Protein AF-A0A5X8Y0N7-F1 (afdb_monomer_lite)

Foldseek 3Di:
DVLVLVVQAVVQADKDALVRCCVVVVHDSVVSVVVQVVCVVVVQWDWDADPVRGIIIHHGDD

pLDDT: mean 81.01, std 9.29, range [54.44, 93.0]

Secondary structure (DSSP, 8-state):
-HHHHHHHHHSTT--EEHHHHHHHH---HHHHHHHHHHHHHTTSEEEEE-TTS-EEEEEE--

InterPro domains:
  IPR006793 FaeA-like protein [PF04703] (19-57)
  IPR036388 Winged helix-like DNA-binding domain superfamily [G3DSA:1.10.10.10] (1-60)
  IPR036390 Winged helix DNA-binding domain superfamily [SSF46785] (4-59)

Sequence (62 aa):
MQVICRLLNENPTQIFAVKDISEITGMSVYKVRHALFMLEKHQRIKKYEDKKGARKYLRFSV

Radius of gyration: 10.56 Å; chains: 1; bounding box: 26×20×28 Å

Structure (mmCIF, N/CA/C/O backbone):
data_AF-A0A5X8Y0N7-F1
#
_entry.id   AF-A0A5X8Y0N7-F1
#
loop_
_atom_site.group_PDB
_atom_site.id
_atom_site.type_symbol
_atom_site.label_atom_id
_atom_site.label_alt_id
_atom_site.label_comp_id
_atom_site.label_asym_id
_atom_site.label_entity_id
_atom_site.label_seq_id
_atom_site.pdbx_PDB_ins_code
_atom_site.Cartn_x
_atom_site.Cartn_y
_atom_site.Cartn_z
_atom_site.occupancy
_atom_site.B_iso_or_equiv
_atom_site.auth_seq_id
_atom_site.auth_comp_id
_atom_site.auth_asym_id
_atom_site.auth_atom_id
_atom_site.pdbx_PDB_model_num
ATOM 1 N N . MET A 1 1 ? -0.467 7.266 -10.185 1.00 61.72 1 MET A N 1
ATOM 2 C CA . MET A 1 1 ? -1.726 7.196 -9.407 1.00 61.72 1 MET A CA 1
ATOM 3 C C . MET A 1 1 ? -2.556 5.974 -9.798 1.00 61.72 1 MET A C 1
ATOM 5 O O . MET A 1 1 ? -2.756 5.127 -8.944 1.00 61.72 1 MET A O 1
ATOM 9 N N . GLN A 1 2 ? -2.969 5.827 -11.069 1.00 75.50 2 GLN A N 1
ATOM 10 C CA . GLN A 1 2 ? -3.829 4.716 -11.525 1.00 75.50 2 GLN A CA 1
ATOM 11 C C . GLN A 1 2 ? -3.267 3.314 -11.232 1.00 75.50 2 GLN A C 1
ATOM 13 O O . GLN A 1 2 ? -4.026 2.453 -10.809 1.00 75.50 2 GLN A O 1
ATOM 18 N N . VAL A 1 3 ? -1.953 3.102 -11.382 1.00 84.44 3 VAL A N 1
ATOM 19 C CA . VAL A 1 3 ? -1.308 1.797 -11.123 1.00 84.44 3 VAL A CA 1
ATOM 20 C C . VAL A 1 3 ? -1.413 1.386 -9.650 1.00 84.44 3 VAL A C 1
ATOM 22 O O . VAL A 1 3 ? -1.835 0.277 -9.356 1.00 84.44 3 VAL A O 1
ATOM 25 N N . ILE A 1 4 ? -1.113 2.298 -8.717 1.00 84.06 4 ILE A N 1
ATOM 26 C CA . ILE A 1 4 ? -1.234 2.036 -7.270 1.00 84.06 4 ILE A CA 1
ATOM 27 C C . ILE A 1 4 ? -2.702 1.811 -6.894 1.00 84.06 4 ILE A C 1
ATOM 29 O O . ILE A 1 4 ? -3.007 0.914 -6.115 1.00 84.06 4 ILE A O 1
ATOM 33 N N . CYS A 1 5 ? -3.627 2.574 -7.487 1.00 82.06 5 CYS A N 1
ATOM 34 C CA . CYS A 1 5 ? -5.052 2.344 -7.270 1.00 82.06 5 CYS A CA 1
ATOM 35 C C . CYS A 1 5 ? -5.511 0.977 -7.792 1.00 82.06 5 CYS A C 1
ATOM 37 O O . CYS A 1 5 ? -6.303 0.311 -7.139 1.00 82.06 5 CYS A O 1
ATOM 39 N N . ARG A 1 6 ? -5.022 0.541 -8.955 1.00 86.00 6 ARG A N 1
ATOM 40 C CA . ARG A 1 6 ? -5.345 -0.782 -9.498 1.00 86.00 6 ARG A CA 1
ATOM 41 C C . ARG A 1 6 ? -4.799 -1.887 -8.591 1.00 86.00 6 ARG A C 1
ATOM 43 O O . ARG A 1 6 ? -5.572 -2.739 -8.174 1.00 86.00 6 ARG A O 1
ATOM 50 N N . LEU A 1 7 ? -3.531 -1.784 -8.186 1.00 85.31 7 LEU A N 1
ATOM 51 C CA . LEU A 1 7 ? -2.874 -2.735 -7.283 1.00 85.31 7 LEU A CA 1
ATOM 52 C C . LEU A 1 7 ? -3.647 -2.923 -5.968 1.00 85.31 7 LEU A C 1
ATOM 54 O O . LEU A 1 7 ? -3.907 -4.051 -5.557 1.00 85.31 7 LEU A O 1
ATOM 58 N N . LEU A 1 8 ? -4.037 -1.820 -5.324 1.00 82.25 8 LEU A N 1
ATOM 59 C CA . LEU A 1 8 ? -4.766 -1.848 -4.053 1.00 82.25 8 LEU A CA 1
ATOM 60 C C . LEU A 1 8 ? -6.242 -2.267 -4.211 1.00 82.25 8 LEU A C 1
ATOM 62 O O . LEU A 1 8 ? -6.832 -2.769 -3.256 1.00 82.25 8 LEU A O 1
ATOM 66 N N . ASN A 1 9 ? -6.849 -2.068 -5.388 1.00 82.88 9 ASN A N 1
ATOM 67 C CA . ASN A 1 9 ? -8.205 -2.544 -5.688 1.00 82.88 9 ASN A CA 1
ATOM 68 C C . ASN A 1 9 ? -8.245 -4.054 -5.948 1.00 82.88 9 ASN A C 1
ATOM 70 O O . ASN A 1 9 ? -9.168 -4.717 -5.484 1.00 82.88 9 ASN A O 1
ATOM 74 N N . GLU A 1 10 ? -7.263 -4.583 -6.681 1.00 85.00 10 GLU A N 1
ATOM 75 C CA . GLU A 1 10 ? -7.147 -6.016 -6.986 1.00 85.00 10 GLU A CA 1
ATOM 76 C C . GLU A 1 10 ? -6.768 -6.839 -5.750 1.00 85.00 10 GLU A C 1
ATOM 78 O O . GLU A 1 10 ? -7.164 -7.996 -5.640 1.00 85.00 10 GLU A O 1
ATOM 83 N N . ASN A 1 11 ? -6.067 -6.231 -4.785 1.00 82.31 11 ASN A N 1
ATOM 84 C CA . ASN A 1 11 ? -5.572 -6.910 -3.583 1.00 82.31 11 ASN A CA 1
ATOM 85 C C . ASN A 1 11 ? -6.130 -6.280 -2.304 1.00 82.31 11 ASN A C 1
ATOM 87 O O . ASN A 1 11 ? -5.396 -5.700 -1.500 1.00 82.31 11 ASN A O 1
ATOM 91 N N . PRO A 1 12 ? -7.447 -6.368 -2.095 1.00 75.75 12 PRO A N 1
ATOM 92 C CA . PRO A 1 12 ? -8.098 -5.546 -1.105 1.00 75.75 12 PRO A CA 1
ATOM 93 C C . PRO A 1 12 ? -7.787 -5.911 0.349 1.00 75.75 12 PRO A C 1
ATOM 95 O O . PRO A 1 12 ? -7.824 -5.066 1.229 1.00 75.75 12 PRO A O 1
ATOM 98 N N . THR A 1 13 ? -7.558 -7.179 0.648 1.00 75.88 13 THR A N 1
ATOM 99 C CA . THR A 1 13 ? -7.273 -7.649 2.012 1.00 75.88 13 THR A CA 1
ATOM 100 C C . THR A 1 13 ? -5.781 -7.631 2.323 1.00 75.88 13 THR A C 1
ATOM 102 O O . THR A 1 13 ? -5.388 -7.817 3.475 1.00 75.88 13 THR A O 1
ATOM 105 N N . GLN A 1 14 ? -4.948 -7.400 1.308 1.00 80.56 14 GLN A N 1
ATOM 106 C CA . GLN A 1 14 ? -3.506 -7.454 1.426 1.00 80.56 14 GLN A CA 1
ATOM 107 C C . GLN A 1 14 ? -2.953 -6.126 1.930 1.00 80.56 14 GLN A C 1
ATOM 109 O O . GLN A 1 14 ? -3.369 -5.036 1.537 1.00 80.56 14 GLN A O 1
ATOM 114 N N . ILE A 1 15 ? -1.983 -6.245 2.827 1.00 82.38 15 ILE A N 1
ATOM 115 C CA . ILE A 1 15 ? -1.268 -5.116 3.391 1.00 82.38 15 ILE A CA 1
ATOM 116 C C . ILE A 1 15 ? 0.046 -4.980 2.638 1.00 82.38 15 ILE A C 1
ATOM 118 O O . ILE A 1 15 ? 0.824 -5.931 2.595 1.00 82.38 15 ILE A O 1
ATOM 122 N N . PHE A 1 16 ? 0.313 -3.793 2.102 1.00 85.00 16 PHE A N 1
ATOM 123 C CA . PHE A 1 16 ? 1.549 -3.530 1.376 1.00 85.00 16 PHE A CA 1
ATOM 124 C C . PHE A 1 16 ? 2.437 -2.553 2.139 1.00 85.00 16 PHE A C 1
ATOM 126 O O . PHE A 1 16 ? 1.977 -1.525 2.657 1.00 85.00 16 PHE A O 1
ATOM 133 N N . ALA A 1 17 ? 3.736 -2.845 2.182 1.00 86.69 17 ALA A N 1
ATOM 134 C CA . ALA A 1 17 ? 4.726 -1.843 2.523 1.00 86.69 17 ALA A CA 1
ATOM 135 C C . ALA A 1 17 ? 5.011 -0.950 1.307 1.00 86.69 17 ALA A C 1
ATOM 137 O O . ALA A 1 17 ? 4.839 -1.326 0.149 1.00 86.69 17 ALA A O 1
ATOM 138 N N . VAL A 1 18 ? 5.511 0.258 1.572 1.00 87.62 18 VAL A N 1
ATOM 139 C CA . VAL A 1 18 ? 5.912 1.198 0.511 1.00 87.62 18 VAL A CA 1
ATOM 140 C C . VAL A 1 18 ? 6.963 0.578 -0.421 1.00 87.62 18 VAL A C 1
ATOM 142 O O . VAL A 1 18 ? 6.944 0.854 -1.618 1.00 87.62 18 VAL A O 1
ATOM 145 N N . LYS A 1 19 ? 7.874 -0.242 0.124 1.00 88.19 19 LYS A N 1
ATOM 146 C CA . LYS A 1 19 ? 8.907 -0.940 -0.656 1.00 88.19 19 LYS A CA 1
ATOM 147 C C . LYS A 1 19 ? 8.289 -1.957 -1.612 1.00 88.19 19 LYS A C 1
ATOM 149 O O . LYS A 1 19 ? 8.578 -1.890 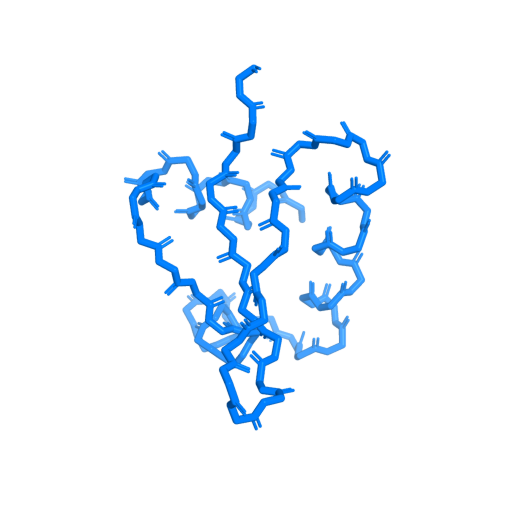-2.795 1.00 88.19 19 LYS A O 1
ATOM 154 N N . ASP A 1 20 ? 7.359 -2.774 -1.132 1.00 88.44 20 ASP A N 1
ATOM 155 C CA . ASP A 1 20 ? 6.672 -3.773 -1.956 1.00 88.44 20 ASP A CA 1
ATOM 156 C C . ASP A 1 20 ? 5.955 -3.110 -3.141 1.00 88.44 20 ASP A C 1
ATOM 158 O O . ASP A 1 20 ? 6.097 -3.530 -4.283 1.00 88.44 20 ASP A O 1
ATOM 162 N N . ILE A 1 21 ? 5.245 -2.000 -2.903 1.00 88.06 21 ILE A N 1
ATOM 163 C CA . ILE A 1 21 ? 4.589 -1.245 -3.984 1.00 88.06 21 ILE A CA 1
ATOM 164 C C . ILE A 1 21 ? 5.630 -0.663 -4.946 1.00 88.06 21 ILE A C 1
ATOM 166 O O . ILE A 1 21 ? 5.407 -0.651 -6.153 1.00 88.06 21 ILE A O 1
ATOM 170 N N . SER A 1 22 ? 6.760 -0.169 -4.435 1.00 91.06 22 SER A N 1
ATOM 171 C CA . SER A 1 22 ? 7.866 0.349 -5.251 1.00 91.06 22 SER A CA 1
ATOM 172 C C . SER A 1 22 ? 8.416 -0.724 -6.193 1.00 91.06 22 SER A C 1
ATOM 174 O O . SER A 1 22 ? 8.581 -0.448 -7.377 1.00 91.06 22 SER A O 1
ATOM 176 N N . GLU A 1 23 ? 8.617 -1.943 -5.693 1.00 92.31 23 GLU A N 1
ATOM 177 C CA . GLU A 1 23 ? 9.110 -3.085 -6.466 1.00 92.31 23 GLU A CA 1
ATOM 178 C C . GLU A 1 23 ? 8.077 -3.560 -7.492 1.00 92.31 23 GLU A C 1
ATOM 180 O O . GLU A 1 23 ? 8.391 -3.659 -8.675 1.00 92.31 23 GLU A O 1
ATOM 185 N N . ILE A 1 24 ? 6.820 -3.751 -7.076 1.00 89.75 24 ILE A N 1
ATOM 186 C CA . ILE A 1 24 ? 5.736 -4.225 -7.953 1.00 89.75 24 ILE A CA 1
ATOM 187 C C . ILE A 1 24 ? 5.448 -3.227 -9.082 1.00 89.75 24 ILE A C 1
ATOM 189 O O . ILE A 1 24 ? 5.188 -3.615 -10.218 1.00 89.75 24 ILE A O 1
ATOM 193 N N . THR A 1 25 ? 5.457 -1.928 -8.778 1.00 87.75 25 THR A N 1
ATOM 194 C CA . THR A 1 25 ? 5.094 -0.885 -9.752 1.00 87.75 25 THR A CA 1
ATOM 195 C C . THR A 1 25 ? 6.287 -0.321 -10.521 1.00 87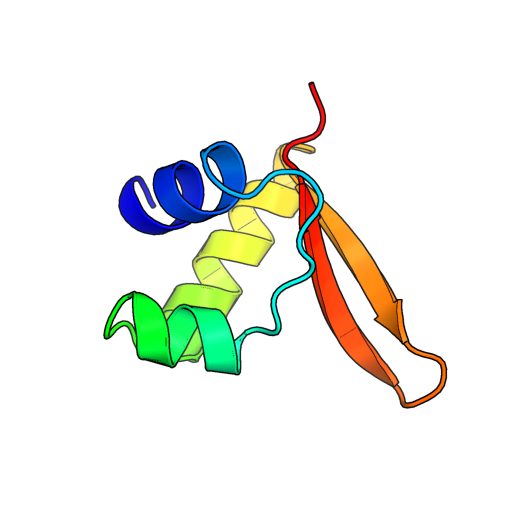.75 25 THR A C 1
ATOM 197 O O . THR A 1 25 ? 6.087 0.493 -11.423 1.00 87.75 25 THR A O 1
ATOM 200 N N . GLY A 1 26 ? 7.520 -0.678 -10.144 1.00 91.06 26 GLY A N 1
ATOM 201 C CA . GLY A 1 26 ? 8.751 -0.074 -10.667 1.00 91.06 26 GLY A CA 1
ATOM 202 C C . GLY A 1 26 ? 8.900 1.423 -10.351 1.00 91.06 26 GLY A C 1
ATOM 203 O O . GLY A 1 26 ? 9.759 2.106 -10.911 1.00 91.06 26 GLY A O 1
ATOM 204 N N . MET A 1 27 ? 8.048 1.981 -9.486 1.00 90.38 27 MET A N 1
ATOM 205 C CA . MET A 1 27 ? 8.079 3.394 -9.115 1.00 90.38 27 MET A CA 1
ATOM 206 C C . MET A 1 27 ? 9.095 3.638 -8.004 1.00 90.38 27 MET A C 1
ATOM 208 O O . MET A 1 27 ? 9.301 2.787 -7.149 1.00 90.38 27 MET A O 1
ATOM 212 N N . SER A 1 28 ? 9.664 4.845 -7.931 1.00 93.00 28 SER A N 1
ATOM 213 C CA . SER A 1 28 ? 10.514 5.205 -6.793 1.00 93.00 28 SER A CA 1
ATOM 214 C C . SER A 1 28 ? 9.714 5.275 -5.488 1.00 93.00 28 SER A C 1
ATOM 216 O O . SER A 1 28 ? 8.582 5.767 -5.454 1.00 93.00 28 SER A O 1
ATOM 218 N N . VAL A 1 29 ? 10.348 4.871 -4.384 1.00 89.50 29 VAL A N 1
ATOM 219 C CA . VAL A 1 29 ? 9.783 4.916 -3.022 1.00 89.50 29 VAL A CA 1
ATOM 220 C C . VAL A 1 29 ? 9.181 6.286 -2.690 1.00 89.50 29 VAL A C 1
ATOM 222 O O . VAL A 1 29 ? 8.123 6.371 -2.066 1.00 89.50 29 VAL A O 1
ATOM 225 N N . TYR A 1 30 ? 9.823 7.371 -3.134 1.00 91.12 30 TYR A N 1
ATOM 226 C CA . TYR A 1 30 ? 9.326 8.734 -2.938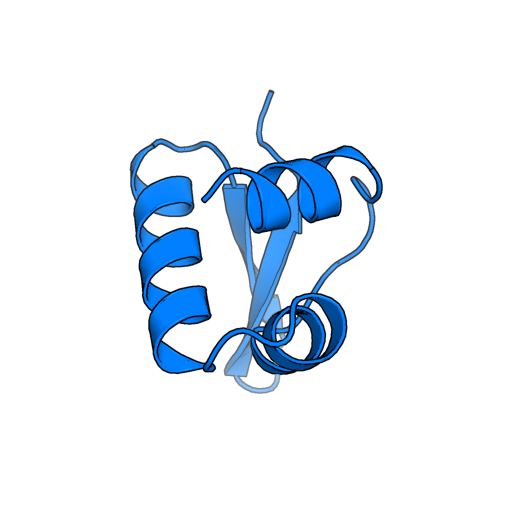 1.00 91.12 30 TYR A CA 1
ATOM 227 C C . TYR A 1 30 ? 7.987 8.974 -3.652 1.00 91.12 30 TYR A C 1
ATOM 229 O O . TYR A 1 30 ? 7.031 9.443 -3.030 1.00 91.12 30 TYR A O 1
ATOM 237 N N . LYS A 1 31 ? 7.884 8.599 -4.936 1.00 90.81 31 LYS A N 1
ATOM 238 C CA . LYS A 1 31 ? 6.642 8.738 -5.712 1.00 90.81 31 LYS A CA 1
ATOM 239 C C . LYS A 1 31 ? 5.520 7.879 -5.128 1.00 90.81 31 LYS A C 1
ATOM 241 O O . LYS A 1 31 ? 4.374 8.325 -5.091 1.00 90.81 31 LYS A O 1
ATOM 246 N N . VAL A 1 32 ? 5.848 6.684 -4.634 1.00 90.12 32 VAL A N 1
ATOM 247 C CA . VAL A 1 32 ? 4.893 5.809 -3.941 1.00 90.12 32 VAL A CA 1
ATOM 248 C 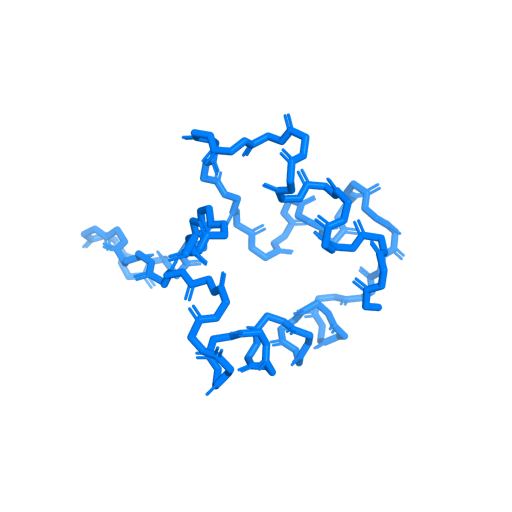C . VAL A 1 32 ? 4.391 6.460 -2.651 1.00 90.12 32 VAL A C 1
ATOM 250 O O . VAL A 1 32 ? 3.181 6.562 -2.469 1.00 90.12 32 V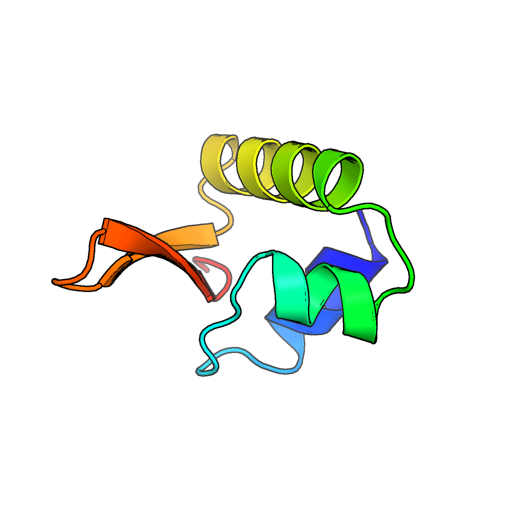AL A O 1
ATOM 253 N N . ARG A 1 33 ? 5.282 6.974 -1.786 1.00 89.25 33 ARG A N 1
ATOM 254 C CA . ARG A 1 33 ? 4.873 7.693 -0.561 1.00 89.25 33 ARG A CA 1
ATOM 255 C C . ARG A 1 33 ? 3.947 8.858 -0.866 1.00 89.25 33 ARG A C 1
ATOM 257 O O . ARG A 1 33 ? 2.927 8.999 -0.200 1.00 89.25 33 ARG A O 1
ATOM 264 N N . HIS A 1 34 ? 4.293 9.672 -1.860 1.00 90.44 34 HIS A N 1
ATOM 265 C CA . HIS A 1 34 ? 3.479 10.819 -2.242 1.00 90.44 34 HIS A CA 1
ATOM 266 C C . HIS A 1 34 ? 2.084 10.387 -2.718 1.00 90.44 34 HIS A C 1
ATOM 268 O O . HIS A 1 34 ? 1.080 10.950 -2.293 1.00 90.44 34 HIS A O 1
ATOM 274 N N . ALA A 1 35 ? 1.996 9.348 -3.554 1.00 88.44 35 ALA A N 1
ATOM 275 C CA . ALA A 1 35 ? 0.714 8.831 -4.025 1.00 88.44 35 ALA A CA 1
ATOM 276 C C . ALA A 1 35 ? -0.149 8.264 -2.885 1.00 88.44 35 ALA A C 1
ATOM 278 O O . ALA A 1 35 ? -1.334 8.578 -2.811 1.00 88.44 35 ALA A O 1
ATOM 279 N N . LEU A 1 36 ? 0.438 7.476 -1.978 1.00 87.75 36 LEU A N 1
ATOM 280 C CA . LEU A 1 36 ? -0.270 6.935 -0.814 1.00 87.75 36 LEU A CA 1
ATOM 281 C C . LEU A 1 36 ? -0.749 8.046 0.123 1.00 87.75 36 LEU A C 1
ATOM 283 O O . LEU A 1 36 ? -1.884 7.999 0.580 1.00 87.75 36 LEU A O 1
ATOM 287 N N . PHE A 1 37 ? 0.069 9.077 0.348 1.00 87.62 37 PHE A N 1
ATOM 288 C CA . PHE A 1 37 ? -0.321 10.243 1.140 1.00 87.62 37 PHE A CA 1
ATOM 289 C C . PHE A 1 37 ? -1.532 10.972 0.540 1.00 87.62 37 PHE A C 1
ATOM 291 O O . PHE A 1 37 ? -2.466 11.318 1.260 1.00 87.62 37 PHE A O 1
ATOM 298 N N . MET A 1 38 ? -1.560 11.158 -0.784 1.00 88.62 38 MET A N 1
ATOM 299 C CA . MET A 1 38 ? -2.720 11.746 -1.461 1.00 88.62 38 MET A CA 1
ATOM 300 C C . MET A 1 38 ? -3.965 10.862 -1.324 1.00 88.62 38 MET A C 1
ATOM 302 O O . MET A 1 38 ? -5.049 11.365 -1.045 1.00 88.62 38 MET A O 1
ATOM 306 N N . LEU A 1 39 ? -3.830 9.542 -1.473 1.00 86.12 39 LEU A N 1
ATOM 307 C CA . LEU A 1 39 ? -4.952 8.613 -1.304 1.00 86.12 39 LEU A CA 1
ATOM 308 C C . LEU A 1 39 ? -5.486 8.601 0.137 1.00 86.12 39 LEU A C 1
ATOM 310 O O . LEU A 1 39 ? -6.699 8.594 0.331 1.00 86.12 39 LEU A O 1
ATOM 314 N N . GLU A 1 40 ? -4.607 8.655 1.136 1.00 85.12 40 GLU A N 1
ATOM 315 C CA . GLU A 1 40 ? -4.967 8.760 2.555 1.00 85.12 40 GLU A CA 1
ATOM 316 C C . GLU A 1 40 ? -5.720 10.070 2.839 1.00 85.12 40 GLU A C 1
ATOM 318 O O . GLU A 1 40 ? -6.782 10.050 3.459 1.00 85.12 40 GLU A O 1
ATOM 323 N N . LYS A 1 41 ? -5.239 11.201 2.301 1.00 85.81 41 LYS A N 1
ATOM 324 C CA . LYS A 1 41 ? -5.911 12.513 2.382 1.00 85.81 41 LYS A CA 1
ATOM 325 C C . LYS A 1 41 ? -7.338 12.496 1.838 1.00 85.81 41 LYS A C 1
ATOM 327 O O . LYS A 1 41 ? -8.199 13.179 2.381 1.00 85.81 41 LYS A O 1
ATOM 332 N N . HIS A 1 42 ? -7.591 11.719 0.789 1.00 84.88 42 HIS A N 1
ATOM 333 C CA . HIS A 1 42 ? -8.925 11.553 0.212 1.00 84.88 42 HIS A CA 1
ATOM 334 C C . HIS A 1 42 ? -9.767 10.474 0.914 1.00 84.88 42 HIS A C 1
ATOM 336 O O . HIS A 1 42 ? -10.780 10.060 0.363 1.00 84.88 42 HIS A O 1
ATOM 342 N N . GLN A 1 43 ? -9.336 9.985 2.087 1.00 76.38 43 GLN A N 1
ATOM 343 C CA . GLN A 1 43 ? -9.937 8.858 2.818 1.00 76.38 43 GLN A CA 1
ATOM 344 C C . GLN A 1 43 ? -10.071 7.589 1.976 1.00 76.38 43 GLN A C 1
ATOM 346 O O . GLN A 1 43 ? -10.802 6.667 2.318 1.00 76.38 43 GLN A O 1
ATOM 351 N N . ARG A 1 44 ? -9.326 7.517 0.872 1.00 78.44 44 ARG A N 1
ATOM 352 C CA . ARG A 1 44 ? -9.418 6.408 -0.053 1.00 78.44 44 ARG A CA 1
ATOM 353 C C . ARG A 1 44 ? -8.689 5.206 0.470 1.00 78.44 44 ARG A C 1
ATOM 355 O O . ARG A 1 44 ? -9.079 4.150 0.050 1.00 78.44 44 ARG A O 1
ATOM 362 N N . ILE A 1 45 ? -7.685 5.321 1.336 1.00 82.88 45 ILE A N 1
ATOM 363 C CA . ILE A 1 45 ? -6.969 4.178 1.925 1.00 82.88 45 ILE A CA 1
ATOM 364 C C . ILE A 1 45 ? -6.785 4.387 3.427 1.00 82.88 45 ILE A C 1
ATOM 366 O O . ILE A 1 45 ? -6.755 5.528 3.891 1.00 82.88 45 ILE A O 1
ATOM 370 N N . LYS A 1 46 ? -6.606 3.299 4.183 1.00 80.12 46 LYS A N 1
ATOM 371 C CA . LYS A 1 46 ? -6.258 3.367 5.611 1.00 80.12 46 LYS A CA 1
ATOM 372 C C . LYS A 1 46 ? -4.808 2.972 5.837 1.00 80.12 46 LYS A C 1
ATOM 374 O O . LYS A 1 46 ? -4.337 1.953 5.339 1.00 80.12 46 LYS A O 1
ATOM 379 N N . LYS A 1 47 ? -4.096 3.769 6.625 1.00 78.69 47 LYS A N 1
ATOM 380 C CA . LYS A 1 47 ? -2.738 3.464 7.064 1.00 78.69 47 LYS A CA 1
ATOM 381 C C . LYS A 1 47 ? -2.778 2.593 8.319 1.00 78.69 47 LYS A C 1
ATOM 383 O O . LYS A 1 47 ? -3.523 2.880 9.249 1.00 78.69 47 LYS A O 1
ATOM 388 N N . TYR A 1 48 ? -1.963 1.545 8.337 1.00 77.25 48 TYR A N 1
ATOM 389 C CA . TYR A 1 48 ? -1.781 0.648 9.472 1.00 77.25 48 TYR A CA 1
ATOM 390 C C . TYR A 1 48 ? -0.333 0.690 9.937 1.00 77.25 48 TYR A C 1
ATOM 392 O O . TYR A 1 48 ? 0.602 0.555 9.153 1.00 77.25 48 TYR A O 1
ATOM 400 N N . GLU A 1 49 ? -0.132 0.870 11.231 1.00 74.75 49 GLU A N 1
ATOM 401 C CA . GLU A 1 49 ? 1.197 0.843 11.822 1.00 74.75 49 GLU A CA 1
ATOM 402 C C . GLU A 1 49 ? 1.378 -0.479 12.558 1.00 74.75 49 GLU A C 1
ATOM 404 O O . GLU A 1 49 ? 0.573 -0.846 13.412 1.00 74.75 49 GLU A O 1
ATOM 409 N N . ASP A 1 50 ? 2.404 -1.234 12.172 1.00 73.94 50 ASP A N 1
ATOM 410 C CA . ASP A 1 50 ? 2.783 -2.433 12.913 1.00 73.94 50 ASP A CA 1
ATOM 411 C C . ASP A 1 50 ? 3.462 -2.024 14.231 1.00 73.94 50 ASP A C 1
ATOM 413 O O . ASP A 1 50 ? 4.087 -0.965 14.306 1.00 73.94 50 ASP A O 1
ATOM 417 N N . LYS A 1 51 ? 3.437 -2.889 15.252 1.00 73.25 51 LYS A N 1
ATOM 418 C CA . LYS A 1 51 ? 4.076 -2.657 16.565 1.00 73.25 51 LYS A CA 1
ATOM 419 C C . LYS A 1 51 ? 5.581 -2.355 16.466 1.00 73.25 51 LYS A C 1
ATOM 421 O O . LYS A 1 51 ? 6.166 -1.843 17.412 1.00 73.25 51 LYS A O 1
ATOM 426 N N . LYS A 1 52 ? 6.208 -2.656 15.321 1.00 71.75 52 LYS A N 1
ATOM 427 C CA . LYS A 1 52 ? 7.610 -2.339 14.995 1.00 71.75 52 LYS A CA 1
ATOM 428 C C . LYS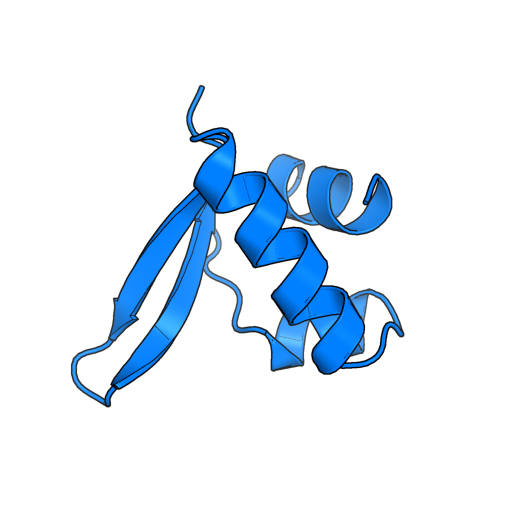 A 1 52 ? 7.820 -0.959 14.336 1.00 71.75 52 LYS A C 1
ATOM 430 O O . LYS A 1 52 ? 8.910 -0.703 13.834 1.00 71.75 52 LYS A O 1
ATOM 435 N N . GLY A 1 53 ? 6.805 -0.090 14.267 1.00 65.94 53 GLY A N 1
ATOM 436 C CA . GLY A 1 53 ? 6.904 1.266 13.689 1.00 65.94 53 GLY A CA 1
ATOM 437 C C . GLY A 1 53 ? 7.003 1.308 12.156 1.00 65.94 53 GLY A C 1
ATOM 438 O O . GLY A 1 53 ? 7.182 2.366 11.548 1.00 65.94 53 GLY A O 1
ATOM 439 N N . ALA A 1 54 ? 6.888 0.154 11.494 1.00 68.88 54 ALA A N 1
ATOM 440 C CA . ALA A 1 54 ? 6.827 0.083 10.043 1.00 68.88 54 ALA A CA 1
ATOM 441 C C . ALA A 1 54 ? 5.424 0.489 9.572 1.00 68.88 54 ALA A C 1
ATOM 443 O O . ALA A 1 54 ? 4.434 -0.192 9.850 1.00 68.88 54 ALA A O 1
ATOM 444 N N . ARG A 1 55 ? 5.352 1.602 8.833 1.00 68.81 55 ARG A N 1
ATOM 445 C CA . ARG A 1 55 ? 4.115 2.087 8.210 1.00 68.81 55 ARG A CA 1
ATOM 446 C C . ARG A 1 55 ? 3.731 1.171 7.054 1.00 68.81 55 ARG A C 1
ATOM 448 O O . ARG A 1 55 ? 4.427 1.118 6.039 1.00 68.81 55 ARG A O 1
ATOM 455 N N . LYS A 1 56 ? 2.609 0.489 7.216 1.00 75.44 56 LYS A N 1
ATOM 456 C CA . LYS A 1 56 ? 1.961 -0.346 6.216 1.00 75.44 56 LYS A CA 1
ATOM 457 C C . LYS A 1 56 ? 0.678 0.348 5.747 1.00 75.44 56 LYS A C 1
ATOM 459 O O . LYS A 1 56 ? 0.089 1.142 6.478 1.00 75.44 56 LYS A O 1
ATOM 464 N N . TYR A 1 57 ? 0.249 0.105 4.518 1.00 70.56 57 TYR A N 1
ATOM 465 C CA . TYR A 1 57 ? -0.973 0.710 3.982 1.00 70.56 57 TYR A CA 1
ATOM 466 C C . TYR A 1 57 ? -1.958 -0.392 3.574 1.00 70.56 57 TYR A C 1
ATOM 468 O O . TYR A 1 57 ? -1.544 -1.450 3.098 1.00 70.56 57 TYR A O 1
ATOM 476 N N . LEU A 1 58 ? -3.246 -0.153 3.832 1.00 67.81 58 LEU A N 1
ATOM 477 C CA . LEU A 1 58 ? -4.362 -1.086 3.654 1.00 67.81 58 LEU A CA 1
ATOM 478 C C . LEU A 1 58 ? -5.370 -0.590 2.601 1.00 67.81 58 LEU A C 1
ATOM 480 O O . LEU A 1 58 ? -5.235 0.520 2.081 1.00 67.81 58 LEU A O 1
ATOM 484 N N . ARG A 1 59 ? -6.366 -1.450 2.318 1.00 60.62 59 ARG A N 1
ATOM 485 C CA . ARG A 1 59 ? -7.424 -1.362 1.290 1.00 60.62 59 ARG A CA 1
ATOM 486 C C . ARG A 1 59 ? -7.990 0.027 1.067 1.00 60.62 59 ARG A C 1
ATOM 488 O O . ARG A 1 59 ? -8.105 0.828 1.998 1.00 60.62 59 ARG A O 1
ATOM 495 N N . PHE A 1 60 ? -8.514 0.207 -0.144 1.00 63.88 60 PHE A N 1
ATOM 496 C CA . PHE A 1 60 ? -9.485 1.249 -0.380 1.00 63.88 60 PHE A CA 1
ATOM 497 C C . PHE A 1 60 ? -10.625 1.250 0.658 1.00 63.88 60 PHE A C 1
ATOM 499 O O . PHE A 1 60 ? -11.272 0.218 0.848 1.00 63.88 60 PHE A O 1
ATOM 506 N N . SER A 1 61 ? -10.863 2.381 1.329 1.00 57.75 61 SER A N 1
ATOM 507 C CA . SER A 1 61 ? -12.109 2.592 2.072 1.00 57.75 61 SER A CA 1
ATOM 508 C C . SER A 1 61 ? -13.195 2.807 1.026 1.00 57.75 61 SER A C 1
ATOM 510 O O . SER A 1 61 ? -13.071 3.719 0.206 1.00 57.75 61 SER A O 1
ATOM 512 N N . VAL A 1 62 ? -14.178 1.906 1.000 1.00 54.44 62 VAL A N 1
ATOM 513 C CA . VAL A 1 62 ? -15.405 2.067 0.206 1.00 54.44 62 VAL A CA 1
ATOM 514 C C . VAL A 1 62 ? -16.155 3.290 0.717 1.00 54.44 62 VAL A C 1
ATOM 516 O O . VAL A 1 62 ? -16.152 3.475 1.959 1.00 54.44 62 VAL A O 1
#

Organism: Salmonella newport (NCBI:txid108619)